Protein AF-A0A2W0CNR9-F1 (afdb_monomer)

Radius of gyration: 26.37 Å; Cα contacts (8 Å, |Δi|>4): 96; chains: 1; bounding box: 97×34×50 Å

Secondary structure (DSSP, 8-state):
-HHHHHHHHHHHHHHHHHTT----------S---HHHHHHHHHHBSS-----S-TTS-EEEEEEESSS--TTSPB-EEEEEEE-TTS-SEEEEEEEE---S-----------TT---PPP-

Nearest PDB structures (foldseek):
  5m45-assembly2_L  TM=4.874E-01  e=2.546E-01  Xanthobacter autotrophicus Py2
  1zbu-assembly4_D  TM=5.177E-01  e=3.347E+00  Homo sapiens
  4l8r-assembly2_E  TM=4.559E-01  e=3.807E+00  Homo sapiens
  1zbh-assembly1_C  TM=4.404E-01  e=4.330E+00  Homo sapiens
  2n6f-assembly1_A  TM=3.211E-01  e=8.244E+00  Homo sapiens

Sequence (121 aa):
MFKWIISLIFIFIFSVEINTNQYIASAKPALALSNVELDRLKLVADFEIFTPSSVDQIYRLEIKEPYPFIPGQSVSEVRLHFFDESGKTYLFGIEEHKAFEYKINRVITTIDVRKQVQPEL

pLDDT: mean 70.81, std 17.68, range [35.12, 93.44]

Solvent-accessible surface area (backbone atoms only — not comparable to full-atom values): 8034 Å² total; per-residue (Å²): 115,70,71,59,55,55,53,52,52,52,54,52,55,54,52,57,64,56,69,72,59,68,78,66,85,74,70,74,84,62,94,66,86,39,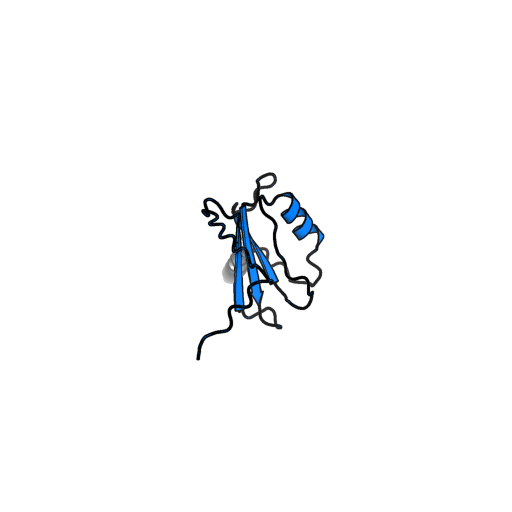69,68,59,55,53,52,47,54,72,36,32,81,45,88,79,87,71,83,89,57,87,86,63,62,63,46,84,43,69,62,30,48,69,73,83,52,91,93,54,65,33,56,29,36,34,42,37,35,36,44,97,84,67,74,47,80,72,54,72,50,78,48,58,62,88,73,88,73,80,82,79,84,81,84,83,84,81,62,86,86,63,77,79,74,80,86,128

Mean predicted aligned error: 17.03 Å

Foldseek 3Di:
DVVVVVVVVVVVVVVVVVVVPPPPVPPPPPLPPDVPVVVVLCVQAPDHDDDDPDSQWDKDKAQPPPPPDDPPHHRFKMKIWTADSVNPHTDDIDIDGDDDPPPDDDDDDDDDPVDPPDDDD

Organism: NCBI:txid59845

Structure (mmCIF, N/CA/C/O backbone):
data_AF-A0A2W0CNR9-F1
#
_entry.id   AF-A0A2W0CNR9-F1
#
loop_
_atom_site.group_PDB
_atom_site.id
_atom_site.type_symbol
_atom_site.label_atom_id
_atom_site.label_alt_id
_atom_site.label_comp_id
_atom_site.label_asym_id
_atom_site.label_entity_id
_atom_site.label_seq_id
_atom_site.pdbx_PDB_ins_code
_atom_site.Cartn_x
_atom_site.Cartn_y
_atom_site.Cartn_z
_atom_site.occupancy
_atom_site.B_iso_or_equiv
_atom_site.auth_seq_id
_atom_site.auth_comp_id
_atom_site.auth_asym_id
_atom_site.auth_atom_id
_atom_site.pdbx_PDB_model_num
ATOM 1 N N . MET A 1 1 ? 53.962 21.660 5.784 1.00 58.22 1 MET A N 1
ATOM 2 C CA . MET A 1 1 ? 52.614 22.279 5.779 1.00 58.22 1 MET A CA 1
ATOM 3 C C . MET A 1 1 ? 51.695 21.714 4.693 1.00 58.22 1 MET A C 1
ATOM 5 O O . MET A 1 1 ? 50.567 21.381 5.017 1.00 58.22 1 MET A O 1
ATOM 9 N N . PHE A 1 2 ? 52.163 21.501 3.454 1.00 55.88 2 PHE A N 1
ATOM 10 C CA . PHE A 1 2 ? 51.343 20.968 2.345 1.00 55.88 2 PHE A CA 1
ATOM 11 C C . PHE A 1 2 ? 50.636 19.624 2.621 1.00 55.88 2 PHE A C 1
ATOM 13 O O . PHE A 1 2 ? 49.488 19.442 2.231 1.00 55.88 2 PHE A O 1
ATOM 20 N N . LYS A 1 3 ? 51.278 18.701 3.352 1.00 55.12 3 LYS A N 1
ATOM 21 C CA . LYS A 1 3 ? 50.686 17.393 3.697 1.00 55.12 3 LYS A CA 1
ATOM 22 C C . LYS A 1 3 ? 49.421 17.497 4.561 1.00 55.12 3 LYS A C 1
ATOM 24 O O . LYS A 1 3 ? 48.511 16.694 4.399 1.00 55.12 3 LYS A O 1
ATOM 29 N N . TRP A 1 4 ? 49.352 18.491 5.446 1.00 56.69 4 TRP A N 1
ATOM 30 C CA . TRP A 1 4 ? 48.180 18.710 6.300 1.00 56.69 4 TRP A CA 1
ATOM 31 C C . TRP A 1 4 ? 47.001 19.288 5.513 1.00 56.69 4 TRP A C 1
ATOM 33 O O . TRP A 1 4 ? 45.870 18.872 5.725 1.00 56.69 4 TRP A O 1
ATOM 43 N N . ILE A 1 5 ? 47.275 20.173 4.552 1.00 63.28 5 ILE A N 1
ATOM 44 C CA . ILE A 1 5 ? 46.250 20.780 3.691 1.00 63.28 5 ILE A CA 1
ATOM 45 C C . ILE A 1 5 ? 45.621 19.721 2.773 1.00 63.28 5 ILE A C 1
ATOM 47 O O . ILE A 1 5 ? 44.402 19.668 2.649 1.00 63.28 5 ILE A O 1
ATOM 51 N N . ILE A 1 6 ? 46.432 18.819 2.205 1.00 63.91 6 ILE A N 1
ATOM 52 C CA . ILE A 1 6 ? 45.934 17.698 1.387 1.00 63.91 6 ILE A CA 1
ATOM 53 C C . ILE A 1 6 ? 45.048 16.769 2.228 1.00 63.91 6 ILE A C 1
ATOM 55 O O . ILE A 1 6 ? 43.969 16.383 1.788 1.00 63.91 6 ILE A O 1
ATOM 59 N N . SER A 1 7 ? 45.460 16.459 3.462 1.00 64.06 7 SER A N 1
ATOM 60 C CA . SER A 1 7 ? 44.662 15.630 4.373 1.00 64.06 7 SER A CA 1
ATOM 61 C C . SER A 1 7 ? 43.306 16.259 4.709 1.00 64.06 7 SER A C 1
ATOM 63 O O . SER A 1 7 ? 42.314 15.545 4.830 1.00 64.06 7 SER A O 1
ATOM 65 N N . LEU A 1 8 ? 43.251 17.586 4.846 1.00 60.06 8 LEU A N 1
ATOM 66 C CA . LEU A 1 8 ? 42.023 18.314 5.168 1.00 60.06 8 LEU A CA 1
ATOM 67 C C . LEU A 1 8 ? 41.034 18.325 3.991 1.00 60.06 8 LEU A C 1
ATOM 69 O O . LEU A 1 8 ? 39.832 18.195 4.202 1.00 60.06 8 LEU A O 1
ATOM 73 N N . ILE A 1 9 ? 41.539 18.395 2.754 1.00 62.31 9 ILE A N 1
ATOM 74 C CA . ILE A 1 9 ? 40.722 18.306 1.533 1.00 62.31 9 ILE A CA 1
ATOM 75 C C . ILE A 1 9 ? 40.072 16.919 1.408 1.00 62.31 9 ILE A C 1
ATOM 77 O O . ILE A 1 9 ? 38.884 16.831 1.104 1.00 62.31 9 ILE A O 1
ATOM 81 N N . PHE A 1 10 ? 40.801 15.839 1.711 1.00 60.00 10 PHE A N 1
ATOM 82 C CA . PHE A 1 10 ? 40.231 14.485 1.688 1.00 60.00 10 PHE A CA 1
ATOM 83 C C . PHE A 1 10 ? 39.103 14.299 2.713 1.00 60.00 10 PHE A C 1
ATOM 85 O O . PHE A 1 10 ? 38.083 13.701 2.383 1.00 60.00 10 PHE A O 1
ATOM 92 N N . ILE A 1 11 ? 39.231 14.856 3.922 1.00 60.59 11 ILE A N 1
ATOM 93 C CA . ILE A 1 11 ? 38.176 14.781 4.951 1.00 60.59 11 ILE A CA 1
ATOM 94 C C . ILE A 1 11 ? 36.897 15.504 4.496 1.00 60.59 11 ILE A C 1
ATOM 96 O O . ILE A 1 11 ? 35.796 15.008 4.739 1.00 60.59 11 ILE A O 1
ATOM 100 N N . PHE A 1 12 ? 37.018 16.636 3.796 1.00 55.84 12 PHE A N 1
ATOM 101 C CA . PHE A 1 12 ? 35.859 17.353 3.256 1.00 55.84 12 PHE A CA 1
ATOM 102 C C . PHE A 1 12 ? 35.165 16.593 2.116 1.00 55.84 12 PHE A C 1
ATOM 104 O O . PHE A 1 12 ? 33.938 16.540 2.102 1.00 55.84 12 PHE A O 1
ATOM 111 N N . ILE A 1 13 ? 35.918 15.957 1.210 1.00 58.09 13 ILE A N 1
ATOM 112 C CA . ILE A 1 13 ? 35.338 15.144 0.123 1.00 58.09 13 ILE A CA 1
ATOM 113 C C . ILE A 1 13 ? 34.592 13.932 0.702 1.00 58.09 13 ILE A C 1
ATOM 115 O O . ILE A 1 13 ? 33.434 13.711 0.352 1.00 58.09 13 ILE A O 1
ATOM 119 N N . PHE A 1 14 ? 35.190 13.222 1.666 1.00 51.56 14 PHE A N 1
ATOM 120 C CA . PHE A 1 14 ? 34.520 12.109 2.348 1.00 51.56 14 PHE A CA 1
ATOM 121 C C . PHE A 1 14 ? 33.285 12.561 3.147 1.00 51.56 14 PHE A C 1
ATOM 123 O O . PHE A 1 14 ? 32.291 11.845 3.191 1.00 51.56 14 PHE A O 1
ATOM 130 N N . SER A 1 15 ? 33.288 13.758 3.742 1.00 51.94 15 SER A N 1
ATOM 131 C CA . SER A 1 15 ? 32.130 14.261 4.504 1.00 51.94 15 SER A CA 1
ATOM 132 C C . SER A 1 15 ? 30.948 14.663 3.611 1.00 51.94 15 SER A C 1
ATOM 134 O O . SER A 1 15 ? 29.797 14.507 4.017 1.00 51.94 15 SER A O 1
ATOM 136 N N . VAL A 1 16 ? 31.208 15.146 2.389 1.00 50.22 16 VAL A N 1
ATOM 137 C CA . VAL A 1 16 ? 30.157 15.432 1.392 1.00 50.22 16 VAL A CA 1
ATOM 138 C C . VAL A 1 16 ? 29.549 14.133 0.844 1.00 50.22 16 VAL A C 1
ATOM 140 O O . VAL A 1 16 ? 28.336 14.058 0.648 1.00 50.22 16 VAL A O 1
ATOM 143 N N . GLU A 1 17 ? 30.355 13.084 0.671 1.00 45.56 17 GLU A N 1
ATOM 144 C CA . GLU A 1 17 ? 29.894 11.768 0.202 1.00 45.56 17 GLU A CA 1
ATOM 145 C C . GLU A 1 17 ? 29.080 11.001 1.268 1.00 45.56 17 GLU A C 1
ATOM 147 O O . GLU A 1 17 ? 28.183 10.225 0.941 1.00 45.56 17 GLU A O 1
ATOM 152 N N . ILE A 1 18 ? 29.311 11.272 2.558 1.00 46.53 18 ILE A N 1
ATOM 153 C CA . ILE A 1 18 ? 28.542 10.660 3.657 1.00 46.53 18 ILE A CA 1
ATOM 154 C C . ILE A 1 18 ? 27.181 11.354 3.868 1.00 46.53 18 ILE A C 1
ATOM 156 O O . ILE A 1 18 ? 26.232 10.708 4.305 1.00 46.53 18 ILE A O 1
ATOM 160 N N . ASN A 1 19 ? 27.028 12.634 3.503 1.00 43.69 19 ASN A N 1
ATOM 161 C CA . ASN A 1 19 ? 25.787 13.388 3.751 1.00 43.69 19 ASN A CA 1
ATOM 162 C C . ASN A 1 19 ? 24.738 13.286 2.624 1.00 43.69 19 ASN A C 1
ATOM 164 O O . ASN A 1 19 ? 23.652 13.849 2.730 1.00 43.69 19 ASN A O 1
ATOM 168 N N . THR A 1 20 ? 25.037 12.556 1.546 1.00 44.09 20 THR A N 1
ATOM 169 C CA . THR A 1 20 ? 24.052 12.214 0.498 1.00 44.09 20 THR A CA 1
ATOM 170 C C . THR A 1 20 ? 23.432 10.831 0.686 1.00 44.09 20 THR A C 1
ATOM 172 O O . THR A 1 20 ? 22.452 10.507 0.024 1.00 44.09 20 THR A O 1
ATOM 175 N N . ASN A 1 21 ? 23.920 10.052 1.655 1.00 42.16 21 ASN A N 1
ATOM 176 C CA . ASN A 1 21 ? 23.308 8.801 2.088 1.00 42.16 21 ASN A CA 1
ATOM 177 C C . ASN A 1 21 ? 22.553 9.003 3.405 1.00 42.16 21 ASN A C 1
ATOM 179 O O . ASN A 1 21 ? 22.757 8.284 4.384 1.00 42.16 21 ASN A O 1
ATOM 183 N N . GLN A 1 22 ? 21.604 9.945 3.419 1.00 38.53 22 GLN A N 1
ATOM 184 C CA . GLN A 1 22 ? 20.387 9.638 4.158 1.00 38.53 22 GLN A CA 1
ATOM 185 C C . GLN A 1 22 ? 19.871 8.344 3.537 1.00 38.53 22 GLN A C 1
ATOM 187 O O . GLN A 1 22 ? 19.506 8.317 2.363 1.00 38.53 22 GLN A O 1
ATOM 192 N N . TYR A 1 23 ? 19.943 7.265 4.314 1.00 38.47 23 TYR A N 1
ATOM 193 C CA . TYR A 1 23 ? 19.280 5.996 4.059 1.00 38.47 23 TYR A CA 1
ATOM 194 C C . TYR A 1 23 ? 17.774 6.280 3.924 1.00 38.47 23 TYR A C 1
ATOM 196 O O . TYR A 1 23 ? 16.978 6.033 4.823 1.00 38.47 23 TYR A O 1
ATOM 204 N N . ILE A 1 24 ? 17.358 6.811 2.776 1.00 37.94 24 ILE A N 1
ATOM 205 C CA . ILE A 1 24 ? 16.099 6.396 2.193 1.00 37.94 24 ILE A CA 1
ATOM 206 C C . ILE A 1 24 ? 16.311 4.904 2.025 1.00 37.94 24 ILE A C 1
ATOM 208 O O . ILE A 1 24 ? 17.273 4.492 1.371 1.00 37.94 24 ILE A O 1
ATOM 212 N N . ALA A 1 25 ? 15.488 4.102 2.690 1.00 39.72 25 ALA A N 1
ATOM 213 C CA . ALA A 1 25 ? 15.404 2.677 2.450 1.00 39.72 25 ALA A CA 1
ATOM 214 C C . ALA A 1 25 ? 15.046 2.470 0.968 1.00 39.72 25 ALA A C 1
ATOM 216 O O . ALA A 1 25 ? 13.895 2.279 0.594 1.00 39.72 25 ALA A O 1
ATOM 217 N N . SER A 1 26 ? 16.045 2.569 0.094 1.00 42.91 26 SER A N 1
ATOM 218 C CA . SER A 1 26 ? 15.979 2.180 -1.300 1.00 42.91 26 SER A CA 1
ATOM 219 C C . SER A 1 26 ? 16.103 0.670 -1.274 1.00 42.91 26 SER A C 1
ATOM 221 O O . SER A 1 26 ? 17.171 0.091 -1.481 1.00 42.91 26 SER A O 1
ATOM 223 N N . ALA A 1 27 ? 15.002 0.034 -0.878 1.00 39.12 27 ALA A N 1
ATOM 224 C CA . ALA A 1 27 ? 14.830 -1.389 -1.018 1.00 39.12 27 ALA A CA 1
ATOM 225 C C . ALA A 1 27 ? 15.033 -1.704 -2.501 1.00 39.12 27 ALA A C 1
ATOM 227 O O . ALA A 1 27 ? 14.226 -1.354 -3.364 1.00 39.12 27 ALA A O 1
ATOM 228 N N . LYS A 1 28 ? 16.182 -2.308 -2.799 1.00 35.12 28 LYS A N 1
ATOM 229 C CA . LYS A 1 28 ? 16.475 -2.948 -4.074 1.00 35.12 28 LYS A CA 1
ATOM 230 C C . LYS A 1 28 ? 15.279 -3.868 -4.364 1.00 35.12 28 LYS A C 1
ATOM 232 O O . LYS A 1 28 ? 15.053 -4.770 -3.556 1.00 35.12 28 LYS A O 1
ATOM 237 N N . PRO A 1 29 ? 14.495 -3.660 -5.439 1.00 41.78 29 PRO A N 1
ATOM 238 C CA . PRO A 1 29 ? 13.298 -4.449 -5.698 1.00 41.78 29 PRO A CA 1
ATOM 239 C C . PRO A 1 29 ? 13.742 -5.781 -6.301 1.00 41.78 29 PRO A C 1
ATOM 241 O O . PRO A 1 29 ? 13.540 -6.074 -7.473 1.00 41.78 29 PRO A O 1
ATOM 244 N N . ALA A 1 30 ? 14.450 -6.584 -5.514 1.00 38.47 30 ALA A N 1
ATOM 245 C CA . ALA A 1 30 ? 14.673 -7.973 -5.836 1.00 38.47 30 ALA A CA 1
ATOM 246 C C . ALA A 1 30 ? 13.349 -8.676 -5.553 1.00 38.47 30 ALA A C 1
ATOM 248 O O . ALA A 1 30 ? 13.132 -9.038 -4.406 1.00 38.47 30 ALA A O 1
ATOM 249 N N . LEU A 1 31 ? 12.465 -8.701 -6.564 1.00 39.72 31 LEU A N 1
ATOM 250 C CA . LEU A 1 31 ? 11.507 -9.728 -7.045 1.00 39.72 31 LEU A CA 1
ATOM 251 C C . LEU A 1 31 ? 10.830 -10.717 -6.054 1.00 39.72 31 LEU A C 1
ATOM 253 O O . LEU A 1 31 ? 10.143 -11.643 -6.464 1.00 39.72 31 LEU A O 1
ATOM 257 N N . ALA A 1 32 ? 11.041 -10.535 -4.760 1.00 36.22 32 ALA A N 1
ATOM 258 C CA . ALA A 1 32 ? 10.743 -11.398 -3.625 1.00 36.22 32 ALA A CA 1
ATOM 259 C C . ALA A 1 32 ? 10.765 -10.584 -2.307 1.00 36.22 32 ALA A C 1
ATOM 261 O O . ALA A 1 32 ? 10.975 -11.138 -1.229 1.00 36.22 32 ALA A O 1
ATOM 262 N N . LEU A 1 33 ? 10.542 -9.263 -2.387 1.00 43.28 33 LEU A N 1
ATOM 263 C CA . LEU A 1 33 ? 10.050 -8.441 -1.276 1.00 43.28 33 LEU A CA 1
ATOM 264 C C . LEU A 1 33 ? 8.546 -8.766 -1.151 1.00 43.28 33 LEU A C 1
ATOM 266 O O . LEU A 1 33 ? 7.687 -8.061 -1.651 1.00 43.28 33 LEU A O 1
ATOM 270 N N . SER A 1 34 ? 8.225 -10.031 -0.890 1.00 49.41 34 SER A N 1
ATOM 271 C CA . SER A 1 34 ? 8.064 -10.591 0.450 1.00 49.41 34 SER A CA 1
ATOM 272 C C . SER A 1 34 ? 6.580 -10.501 0.759 1.00 49.41 34 SER A C 1
ATOM 274 O O . SER A 1 34 ? 6.114 -9.558 1.393 1.00 49.41 34 SER A O 1
ATOM 276 N N . ASN A 1 35 ? 5.825 -11.503 0.296 1.00 56.09 35 ASN A N 1
ATOM 277 C CA . ASN A 1 35 ? 4.433 -11.688 0.711 1.00 56.09 35 ASN A CA 1
ATOM 278 C C . ASN A 1 35 ? 4.302 -11.542 2.239 1.00 56.09 35 ASN A C 1
ATOM 280 O O . ASN A 1 35 ? 3.335 -10.973 2.708 1.00 56.09 35 ASN A O 1
ATOM 284 N N . VAL A 1 36 ? 5.335 -11.920 3.004 1.00 56.72 36 VAL A N 1
ATOM 285 C CA . VAL A 1 36 ? 5.406 -11.783 4.466 1.00 56.72 36 VAL A CA 1
ATOM 286 C C . VAL A 1 36 ? 5.262 -10.335 4.962 1.00 56.72 36 VAL A C 1
ATOM 288 O O . VAL A 1 36 ? 4.638 -10.119 5.998 1.00 56.72 36 VAL A O 1
ATOM 291 N N . GLU A 1 37 ? 5.826 -9.335 4.279 1.00 75.19 37 GLU A N 1
ATOM 292 C CA . GLU A 1 37 ? 5.679 -7.925 4.683 1.00 75.19 37 GLU A CA 1
ATOM 293 C C . GLU A 1 37 ? 4.295 -7.377 4.329 1.00 75.19 37 GLU A C 1
ATOM 295 O O . GLU A 1 37 ? 3.676 -6.704 5.154 1.00 75.19 37 GLU A O 1
ATOM 300 N N . LEU A 1 38 ? 3.771 -7.735 3.154 1.00 80.06 38 LEU A N 1
ATOM 301 C CA . LEU A 1 38 ? 2.410 -7.387 2.752 1.00 80.06 38 LEU A CA 1
ATOM 302 C C . LEU A 1 38 ? 1.359 -8.059 3.648 1.00 80.06 38 LEU A C 1
ATOM 304 O O . LEU A 1 38 ? 0.399 -7.413 4.055 1.00 80.06 38 LEU A O 1
ATOM 308 N N . ASP A 1 39 ? 1.547 -9.330 3.996 1.00 82.19 39 ASP A N 1
ATOM 309 C CA . ASP A 1 39 ? 0.661 -10.085 4.883 1.00 82.19 39 ASP A CA 1
ATOM 310 C C . ASP A 1 39 ? 0.639 -9.456 6.278 1.00 82.19 39 ASP A C 1
ATOM 312 O O . ASP A 1 39 ? -0.423 -9.284 6.872 1.00 82.19 39 ASP A O 1
ATOM 316 N N . ARG A 1 40 ? 1.802 -9.029 6.788 1.00 83.69 40 ARG A N 1
ATOM 317 C CA . ARG A 1 40 ? 1.884 -8.270 8.044 1.00 83.69 40 ARG A CA 1
ATOM 318 C C . ARG A 1 40 ? 1.178 -6.927 7.951 1.00 83.69 40 ARG A C 1
ATOM 320 O O . ARG A 1 40 ? 0.504 -6.553 8.904 1.00 83.69 40 ARG A O 1
ATOM 327 N N . LEU A 1 41 ? 1.313 -6.221 6.830 1.00 85.44 41 LEU A N 1
ATOM 328 C CA . LEU A 1 41 ? 0.623 -4.953 6.631 1.00 85.44 41 LEU A CA 1
ATOM 329 C C . LEU A 1 41 ? -0.897 -5.144 6.603 1.00 85.44 41 LEU A C 1
ATOM 331 O O . LEU A 1 41 ? -1.616 -4.413 7.275 1.00 85.44 41 LEU A O 1
ATOM 335 N N . LYS A 1 42 ? -1.383 -6.176 5.906 1.00 88.25 42 LYS A N 1
ATOM 336 C CA . LYS A 1 42 ? -2.806 -6.543 5.868 1.00 88.25 42 LYS A CA 1
ATOM 337 C C . LYS A 1 42 ? -3.375 -6.864 7.252 1.00 88.25 42 LYS A C 1
ATOM 339 O O . LYS A 1 42 ? -4.553 -6.625 7.480 1.00 88.25 42 LYS A O 1
ATOM 344 N N . LEU A 1 43 ? -2.560 -7.374 8.181 1.00 89.38 43 LEU A N 1
ATOM 345 C CA . LEU A 1 43 ? -2.982 -7.626 9.566 1.00 89.38 43 LEU A CA 1
ATOM 346 C C . LEU A 1 43 ? -3.141 -6.352 10.406 1.00 89.38 43 LEU A C 1
ATOM 348 O O . LEU A 1 43 ? -3.841 -6.390 11.416 1.00 89.38 43 LEU A O 1
ATOM 352 N N . VAL A 1 44 ? -2.472 -5.256 10.037 1.00 90.62 44 VAL A N 1
ATOM 353 C CA . VAL A 1 44 ? -2.495 -3.992 10.794 1.00 90.62 44 VAL A CA 1
ATOM 354 C C . VAL A 1 44 ? -3.259 -2.875 10.084 1.00 90.62 44 VAL A C 1
ATOM 356 O O . VAL A 1 44 ? -3.434 -1.813 10.668 1.00 90.62 44 VAL A O 1
ATOM 359 N N . ALA A 1 45 ? -3.713 -3.082 8.850 1.00 91.44 45 ALA A N 1
ATOM 360 C CA . ALA A 1 45 ? -4.566 -2.132 8.150 1.00 91.44 45 ALA A CA 1
ATOM 361 C C . ALA A 1 45 ? -6.020 -2.219 8.641 1.00 91.44 45 ALA A C 1
ATOM 363 O O . ALA A 1 45 ? -6.539 -3.309 8.886 1.00 91.44 45 ALA A O 1
ATOM 364 N N . ASP A 1 46 ? -6.709 -1.080 8.751 1.00 92.81 46 ASP A N 1
ATOM 365 C CA . ASP A 1 46 ? -8.144 -1.040 9.103 1.00 92.81 46 ASP A CA 1
ATOM 366 C C . ASP A 1 46 ? -9.097 -1.147 7.897 1.00 92.81 46 ASP A C 1
ATOM 368 O O . ASP A 1 46 ? -10.322 -0.977 8.034 1.00 92.81 46 ASP A O 1
ATOM 372 N N . PHE A 1 47 ? -8.529 -1.462 6.734 1.00 91.69 47 PHE A N 1
ATOM 373 C CA . PHE A 1 47 ? -9.192 -1.695 5.460 1.00 91.69 47 PHE A CA 1
ATOM 374 C C . PHE A 1 47 ? -8.514 -2.848 4.705 1.00 91.69 47 PHE A C 1
ATOM 376 O O . PHE A 1 47 ? -7.387 -3.244 5.004 1.00 91.69 47 PHE A O 1
ATOM 383 N N . GLU A 1 48 ? -9.222 -3.411 3.727 1.00 91.56 48 GLU A N 1
ATOM 384 C CA . GLU A 1 48 ? -8.675 -4.447 2.850 1.00 91.56 48 GLU A CA 1
ATOM 385 C C . GLU A 1 48 ? -7.765 -3.813 1.791 1.00 91.56 48 GLU A C 1
ATOM 387 O O . GLU A 1 48 ? -8.194 -2.909 1.078 1.00 91.56 48 GLU A O 1
ATOM 392 N N . ILE A 1 49 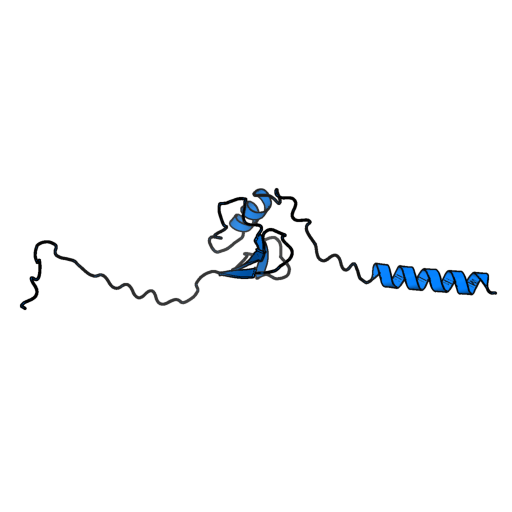? -6.521 -4.293 1.697 1.00 89.69 49 ILE A N 1
ATOM 393 C CA . ILE A 1 49 ? -5.530 -3.807 0.727 1.00 89.69 49 ILE A CA 1
ATOM 394 C C . ILE A 1 49 ? -5.589 -4.662 -0.542 1.00 89.69 49 ILE A C 1
ATOM 396 O O . ILE A 1 49 ? -5.351 -5.879 -0.489 1.00 89.69 49 ILE A O 1
ATOM 400 N N . PHE A 1 50 ? -5.822 -4.019 -1.685 1.00 88.06 50 PHE A N 1
ATOM 401 C CA . PHE A 1 50 ? -5.954 -4.660 -2.990 1.00 88.06 50 PHE A CA 1
ATOM 402 C C . PHE A 1 50 ? -4.669 -4.553 -3.810 1.00 88.06 50 PHE A C 1
ATOM 404 O O . PHE A 1 50 ? -4.441 -3.625 -4.573 1.00 88.06 50 PHE A O 1
ATOM 411 N N . THR A 1 51 ? -3.832 -5.582 -3.733 1.00 84.75 51 THR A N 1
ATOM 412 C CA . THR A 1 51 ? -2.609 -5.650 -4.541 1.00 84.75 51 THR A CA 1
ATOM 413 C C . THR A 1 51 ? -2.815 -6.426 -5.846 1.00 84.75 51 THR A C 1
ATOM 415 O O . THR A 1 51 ? -3.504 -7.451 -5.827 1.00 84.75 51 THR A O 1
ATOM 418 N N . PRO A 1 52 ? -2.161 -6.035 -6.958 1.00 80.00 52 PRO A N 1
ATOM 419 C CA . PRO A 1 52 ? -2.132 -6.828 -8.185 1.00 80.00 52 PRO A CA 1
ATOM 420 C C . PRO A 1 52 ? -1.665 -8.267 -7.926 1.00 80.00 52 PRO A C 1
ATOM 422 O O . PRO A 1 52 ? -0.708 -8.496 -7.188 1.00 80.00 52 PRO A O 1
ATOM 425 N N . SER A 1 53 ? -2.332 -9.242 -8.547 1.00 68.62 53 SER A N 1
ATOM 426 C CA . SER A 1 53 ? -2.032 -10.671 -8.377 1.00 68.62 53 SER A CA 1
ATOM 427 C C . SER A 1 53 ? -0.896 -11.179 -9.273 1.00 68.62 53 SER A C 1
ATOM 429 O O . SER A 1 53 ? -0.359 -12.257 -9.028 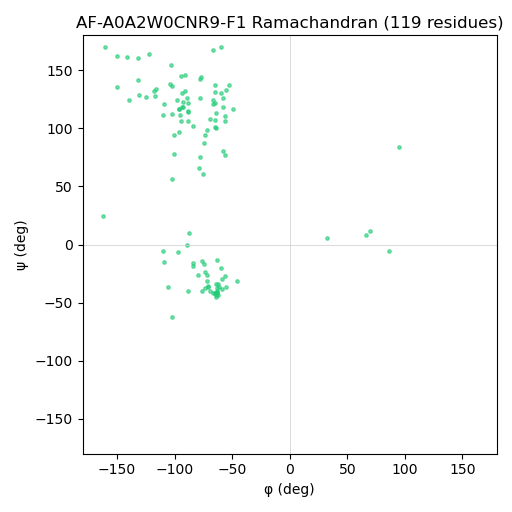1.00 68.62 53 SER A O 1
ATOM 431 N N . SER A 1 54 ? -0.554 -10.449 -10.338 1.00 62.00 54 SER A N 1
ATOM 432 C CA . SER A 1 54 ? 0.481 -10.840 -11.299 1.00 62.00 54 SER A CA 1
ATOM 433 C C . SER A 1 54 ? 1.854 -10.319 -10.879 1.00 62.00 54 SER A C 1
ATOM 435 O O . SER A 1 54 ? 2.035 -9.113 -10.713 1.00 62.00 54 SER A O 1
ATOM 437 N N . VAL A 1 55 ? 2.825 -11.230 -10.793 1.00 57.31 55 VAL A N 1
ATOM 438 C CA . VAL A 1 55 ? 4.236 -10.968 -10.446 1.00 57.31 55 VAL A CA 1
ATOM 439 C C . VAL A 1 55 ? 4.917 -10.000 -11.430 1.00 57.31 55 VAL A C 1
ATOM 441 O O . VAL A 1 55 ? 5.904 -9.359 -11.082 1.00 57.31 55 VAL A O 1
ATOM 444 N N . ASP A 1 56 ? 4.367 -9.854 -12.638 1.00 60.47 56 ASP A N 1
ATOM 445 C CA . ASP A 1 56 ? 4.966 -9.081 -13.731 1.00 60.47 56 ASP A CA 1
ATOM 446 C C . ASP A 1 56 ? 4.870 -7.557 -13.543 1.00 60.47 56 ASP A C 1
ATOM 448 O O . ASP A 1 56 ? 5.601 -6.807 -14.188 1.00 60.47 56 ASP A O 1
ATOM 452 N N . GLN A 1 57 ? 3.993 -7.072 -12.655 1.00 61.47 57 GLN A N 1
ATOM 453 C CA . GLN A 1 57 ? 3.896 -5.643 -12.3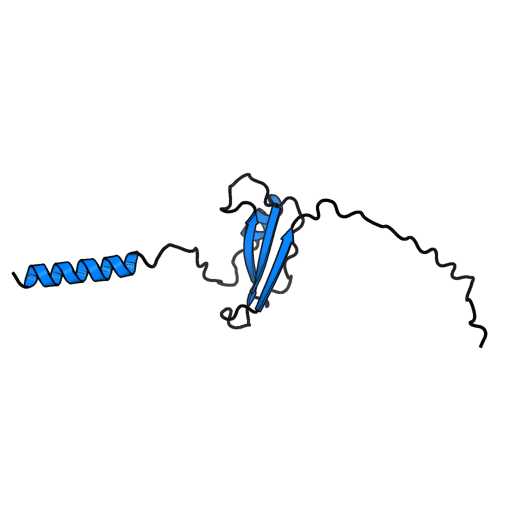51 1.00 61.47 57 GLN A CA 1
ATOM 454 C C . GLN A 1 57 ? 4.737 -5.298 -11.127 1.00 61.47 57 GLN A C 1
ATOM 456 O O . GLN A 1 57 ? 4.373 -5.584 -9.986 1.00 61.47 57 GLN A O 1
ATOM 461 N N . ILE A 1 58 ? 5.862 -4.631 -11.380 1.00 71.75 58 ILE A N 1
ATOM 462 C CA . ILE A 1 58 ? 6.734 -4.086 -10.344 1.00 71.75 58 ILE A CA 1
ATOM 463 C C . ILE A 1 58 ? 6.043 -2.855 -9.747 1.00 71.75 58 ILE A C 1
ATOM 465 O O . ILE A 1 58 ? 6.164 -1.743 -10.265 1.00 71.75 58 ILE A O 1
ATOM 469 N N . TYR A 1 59 ? 5.312 -3.054 -8.652 1.00 82.25 59 TYR A N 1
ATOM 470 C CA . TYR A 1 59 ? 4.801 -1.961 -7.832 1.00 82.25 59 TYR A CA 1
ATOM 471 C C . TYR A 1 59 ? 5.627 -1.801 -6.549 1.00 82.25 59 TYR A C 1
ATOM 473 O O . TYR A 1 59 ? 6.259 -2.742 -6.066 1.00 82.25 59 TYR A O 1
ATOM 481 N N . ARG A 1 60 ? 5.637 -0.590 -5.989 1.00 84.94 60 ARG A N 1
ATOM 482 C CA . ARG A 1 60 ? 6.215 -0.290 -4.672 1.00 84.94 60 ARG A CA 1
ATOM 483 C C . ARG A 1 60 ? 5.120 0.213 -3.747 1.00 84.94 60 ARG A C 1
ATOM 485 O O . ARG A 1 60 ? 4.359 1.094 -4.127 1.00 84.94 60 ARG A O 1
ATOM 492 N N . LEU A 1 61 ? 5.058 -0.334 -2.543 1.00 86.94 61 LEU A N 1
ATOM 493 C CA . LEU A 1 61 ? 4.068 0.030 -1.537 1.00 86.94 61 LEU A CA 1
ATOM 494 C C . LEU A 1 61 ? 4.621 1.113 -0.603 1.00 86.94 61 LEU A C 1
ATOM 496 O O . LEU A 1 61 ? 5.723 0.976 -0.075 1.00 86.94 61 LEU A O 1
ATOM 500 N N . GLU A 1 62 ? 3.847 2.173 -0.395 1.00 87.88 62 GLU A N 1
ATOM 501 C CA . GLU A 1 62 ? 4.103 3.256 0.559 1.00 87.88 62 GLU A CA 1
ATOM 502 C C . GLU A 1 62 ? 3.000 3.264 1.626 1.00 87.88 62 GLU A C 1
ATOM 504 O O . GLU A 1 62 ? 1.817 3.198 1.295 1.00 87.88 62 GLU A O 1
ATOM 509 N N . ILE A 1 63 ? 3.377 3.378 2.902 1.00 89.44 63 ILE A N 1
ATOM 510 C CA . ILE A 1 63 ? 2.439 3.643 4.001 1.00 89.44 63 ILE A CA 1
ATOM 511 C C . ILE A 1 63 ? 2.312 5.159 4.132 1.00 89.44 63 ILE A C 1
ATOM 513 O O . ILE A 1 63 ? 3.295 5.831 4.450 1.00 89.44 63 ILE A O 1
ATOM 517 N N . LYS A 1 64 ? 1.115 5.681 3.861 1.00 86.50 64 LYS A N 1
ATOM 518 C CA . LYS A 1 64 ? 0.821 7.117 3.905 1.00 86.50 64 LYS A CA 1
ATOM 519 C C . LYS A 1 64 ? 0.390 7.540 5.299 1.00 86.50 64 LYS A C 1
ATOM 521 O O . LYS A 1 64 ? 0.842 8.578 5.767 1.00 86.50 64 LYS A O 1
ATOM 526 N N . GLU A 1 65 ? -0.413 6.709 5.964 1.00 86.19 65 GLU A N 1
ATOM 527 C CA . GLU A 1 65 ? -0.866 6.959 7.329 1.00 86.19 65 GLU A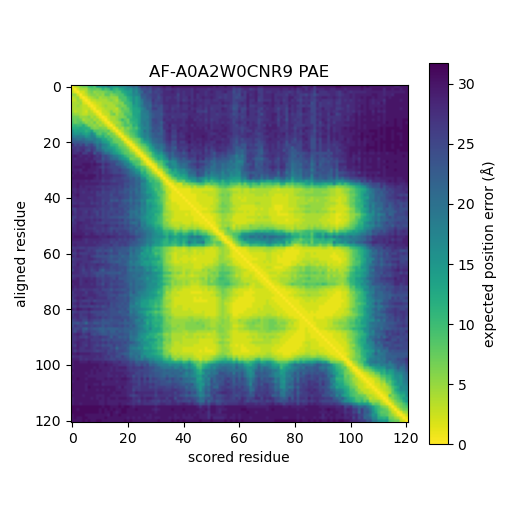 CA 1
ATOM 528 C C . GLU A 1 65 ? -0.875 5.674 8.175 1.00 86.19 65 GLU A C 1
ATOM 530 O O . GLU A 1 65 ? -1.538 4.700 7.798 1.00 86.19 65 GLU A O 1
ATOM 535 N N . PRO A 1 66 ? -0.180 5.654 9.331 1.00 84.56 66 PRO A N 1
ATOM 536 C CA . PRO A 1 66 ? 0.642 6.737 9.882 1.00 84.56 66 PRO A CA 1
ATOM 537 C C . PRO A 1 66 ? 2.000 6.866 9.176 1.00 84.56 66 PRO A C 1
ATOM 539 O O . PRO A 1 66 ? 2.630 5.858 8.842 1.00 84.56 66 PRO A O 1
ATOM 542 N N . TYR A 1 67 ? 2.489 8.101 9.024 1.00 79.12 67 TYR A N 1
ATOM 543 C CA . TYR A 1 67 ? 3.867 8.366 8.600 1.00 79.12 67 TYR A CA 1
ATOM 544 C C . TYR A 1 67 ? 4.677 9.110 9.681 1.00 79.12 67 TYR A C 1
ATOM 546 O O . TYR A 1 67 ? 4.267 10.185 10.125 1.00 79.12 67 TYR A O 1
ATOM 554 N N . PRO A 1 68 ? 5.867 8.612 10.078 1.00 83.75 68 PRO A N 1
ATOM 555 C CA . PRO A 1 68 ? 6.459 7.320 9.708 1.00 83.75 68 PRO A CA 1
ATOM 556 C C . PRO A 1 68 ? 5.656 6.134 10.273 1.00 83.75 68 PRO A C 1
ATOM 558 O O . PRO A 1 68 ? 4.821 6.319 11.153 1.00 83.75 68 PRO A O 1
ATOM 561 N N . PHE A 1 69 ? 5.928 4.912 9.800 1.00 82.00 69 PHE A N 1
ATOM 562 C CA . PHE A 1 69 ? 5.269 3.710 10.324 1.00 82.00 69 PHE A CA 1
ATOM 563 C C . PHE A 1 69 ? 5.510 3.558 11.833 1.00 82.00 69 PHE A C 1
ATOM 565 O O . PHE A 1 69 ? 6.656 3.513 12.288 1.00 82.00 69 PHE A O 1
ATOM 572 N N . ILE A 1 70 ? 4.424 3.431 12.598 1.00 80.19 70 ILE A N 1
ATOM 573 C CA . ILE A 1 70 ? 4.451 3.227 14.048 1.00 80.19 70 ILE A CA 1
ATOM 574 C C . ILE A 1 70 ? 3.973 1.797 14.339 1.00 80.19 70 ILE A C 1
ATOM 576 O O . ILE A 1 70 ? 2.794 1.493 14.139 1.00 80.19 70 ILE A O 1
ATOM 580 N N . PRO A 1 71 ? 4.850 0.896 14.823 1.00 80.69 71 PRO A N 1
ATOM 581 C CA . PRO A 1 71 ? 4.451 -0.458 15.187 1.00 80.69 71 PRO A CA 1
ATOM 582 C C . PRO A 1 71 ? 3.308 -0.469 16.209 1.00 80.69 71 PRO A C 1
ATOM 584 O O . PRO A 1 71 ? 3.367 0.217 17.228 1.00 80.69 71 PRO A O 1
ATOM 587 N N . GLY A 1 72 ? 2.284 -1.283 15.952 1.00 83.00 72 GLY A N 1
ATOM 588 C CA . GLY A 1 72 ? 1.105 -1.406 16.816 1.00 83.00 72 GLY A CA 1
ATO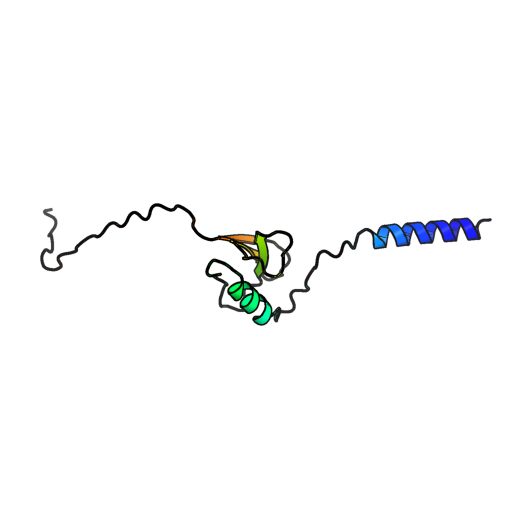M 589 C C . GLY A 1 72 ? 0.000 -0.379 16.546 1.00 83.00 72 GLY A C 1
ATOM 590 O O . GLY A 1 72 ? -1.075 -0.503 17.127 1.00 83.00 72 GLY A O 1
ATOM 591 N N . GLN A 1 73 ? 0.226 0.591 15.657 1.00 87.44 73 GLN A N 1
ATOM 592 C CA . GLN A 1 73 ? -0.818 1.488 15.169 1.00 87.44 73 GLN A CA 1
ATOM 593 C C . GLN A 1 73 ? -1.479 0.922 13.906 1.00 87.44 73 GLN A C 1
ATOM 595 O O . GLN A 1 73 ? -0.819 0.283 13.085 1.00 87.44 73 GLN A O 1
ATOM 600 N N . SER A 1 74 ? -2.786 1.171 13.763 1.00 90.56 74 SER A N 1
ATOM 601 C CA . SER A 1 74 ? -3.525 0.835 12.544 1.00 90.56 74 SER A CA 1
ATOM 602 C C . SER A 1 74 ? -3.024 1.655 11.360 1.00 90.56 74 SER A C 1
ATOM 604 O O . SER A 1 74 ? -2.817 2.861 11.501 1.00 90.56 74 SER A O 1
ATOM 606 N N . VAL A 1 75 ? -2.873 1.014 10.204 1.00 90.31 75 VAL A N 1
ATOM 607 C CA . VAL A 1 75 ? -2.607 1.682 8.925 1.00 90.31 75 VAL A CA 1
ATOM 608 C C . VAL A 1 75 ? -3.939 2.041 8.272 1.00 90.31 75 VAL A C 1
ATOM 610 O O . VAL A 1 75 ? -4.760 1.159 8.017 1.00 90.31 75 VAL A O 1
ATOM 613 N N . SER A 1 76 ? -4.147 3.328 8.001 1.00 91.44 76 SER A N 1
ATOM 614 C CA . SER A 1 76 ? -5.413 3.861 7.474 1.00 91.44 76 SER A CA 1
ATOM 615 C C . SER A 1 76 ? -5.330 4.317 6.017 1.00 91.44 76 SER A C 1
ATOM 617 O O . SER A 1 76 ? -6.365 4.502 5.377 1.00 91.44 76 SER A O 1
ATOM 619 N N . GLU A 1 77 ? -4.117 4.482 5.483 1.00 91.56 77 GLU A N 1
ATOM 620 C CA . GLU A 1 77 ? -3.889 4.863 4.087 1.00 91.56 77 GLU A CA 1
ATOM 621 C C . GLU A 1 77 ? -2.569 4.284 3.563 1.00 91.56 77 GLU A C 1
ATOM 623 O O . GLU A 1 77 ? -1.519 4.367 4.214 1.00 91.56 77 GLU A O 1
ATOM 628 N N . VAL A 1 78 ? -2.614 3.731 2.352 1.00 90.94 78 VAL A N 1
ATOM 629 C CA . VAL A 1 78 ? -1.443 3.263 1.604 1.00 90.94 78 VAL A CA 1
ATOM 630 C C . VAL A 1 78 ? -1.481 3.778 0.170 1.00 90.94 78 VAL A C 1
ATOM 632 O O . VAL A 1 78 ? -2.532 4.140 -0.358 1.00 90.94 78 VAL A O 1
ATOM 635 N N . ARG A 1 79 ? -0.322 3.773 -0.490 1.00 90.31 79 ARG A N 1
ATOM 636 C CA . ARG A 1 79 ? -0.209 4.070 -1.917 1.00 90.31 79 ARG A CA 1
ATOM 637 C C . ARG A 1 79 ? 0.628 3.012 -2.627 1.00 90.31 79 ARG A C 1
ATOM 639 O O . ARG A 1 79 ? 1.750 2.713 -2.221 1.00 90.31 79 ARG A O 1
ATOM 646 N N . LEU A 1 80 ? 0.093 2.470 -3.714 1.00 89.38 80 LEU A N 1
ATOM 647 C CA . LEU A 1 80 ? 0.798 1.579 -4.632 1.00 89.38 80 LEU A CA 1
ATOM 648 C C . LEU A 1 80 ? 1.382 2.402 -5.779 1.00 89.38 80 LEU A C 1
ATOM 650 O O . LEU A 1 80 ? 0.631 3.008 -6.533 1.00 89.38 80 LEU A O 1
ATOM 654 N N . HIS A 1 81 ? 2.703 2.418 -5.933 1.00 88.75 81 HIS A N 1
ATOM 655 C CA . HIS A 1 81 ? 3.407 3.101 -7.022 1.00 88.75 81 HIS A CA 1
ATOM 656 C C . HIS A 1 81 ? 3.764 2.123 -8.129 1.00 88.75 81 HIS A C 1
ATOM 658 O O . HIS A 1 81 ? 4.482 1.158 -7.879 1.00 88.75 81 HIS A O 1
ATOM 664 N N . PHE A 1 82 ? 3.334 2.406 -9.350 1.00 86.75 82 PHE A N 1
ATOM 665 C CA . PHE A 1 82 ? 3.588 1.584 -10.525 1.00 86.75 82 PHE A CA 1
ATOM 666 C C . PHE A 1 82 ? 4.668 2.212 -11.398 1.00 86.75 82 PHE A C 1
ATOM 668 O O . PHE A 1 82 ? 4.685 3.425 -11.626 1.00 86.75 82 PHE A O 1
ATOM 675 N N . PHE A 1 83 ? 5.560 1.365 -11.905 1.00 86.19 83 PHE A N 1
ATOM 676 C CA . PHE A 1 83 ? 6.679 1.761 -12.752 1.00 86.19 83 PHE A CA 1
ATOM 677 C C . PHE A 1 83 ? 6.622 1.044 -14.101 1.00 86.19 83 PHE A C 1
ATOM 679 O O . PHE A 1 83 ? 5.907 0.055 -14.264 1.00 86.19 83 PHE A O 1
ATOM 686 N N . ASP A 1 84 ? 7.378 1.556 -15.071 1.00 85.25 84 ASP A N 1
ATOM 687 C CA . ASP A 1 84 ? 7.641 0.851 -16.323 1.00 85.25 84 ASP A CA 1
ATOM 688 C C . ASP A 1 84 ? 8.348 -0.495 -16.086 1.00 85.25 84 ASP A C 1
ATOM 690 O O . ASP A 1 84 ? 8.835 -0.782 -14.993 1.00 85.25 84 ASP A O 1
ATOM 694 N N . GLU A 1 85 ? 8.453 -1.322 -17.129 1.00 83.19 85 GLU A N 1
ATOM 695 C CA . GLU A 1 85 ? 9.129 -2.630 -17.059 1.00 83.19 85 GLU A CA 1
ATOM 696 C C . GLU A 1 85 ? 10.583 -2.523 -16.568 1.00 83.19 85 GLU A C 1
ATOM 698 O O . GLU A 1 85 ? 11.125 -3.455 -15.976 1.00 83.19 85 GLU A O 1
ATOM 703 N N . SER A 1 86 ? 11.224 -1.369 -16.788 1.00 83.31 86 SER A N 1
ATOM 704 C CA . SER A 1 86 ? 12.583 -1.107 -16.312 1.00 83.31 86 SER A CA 1
ATOM 705 C C . SER A 1 86 ? 12.655 -0.795 -14.810 1.00 83.31 86 SER A C 1
ATOM 707 O O . SER A 1 86 ? 13.746 -0.793 -14.233 1.00 83.31 86 SER A O 1
ATOM 709 N N . GLY A 1 87 ? 11.513 -0.514 -14.173 1.00 80.81 87 GLY A N 1
ATOM 710 C CA . GLY A 1 87 ? 11.390 -0.105 -12.777 1.00 80.81 87 GLY A CA 1
ATOM 711 C C . GLY A 1 87 ? 11.930 1.299 -12.487 1.00 80.81 87 GLY A C 1
ATOM 712 O O . GLY A 1 87 ? 12.131 1.637 -11.315 1.00 80.81 87 GLY A O 1
ATOM 713 N N . LYS A 1 88 ? 12.225 2.095 -13.527 1.00 84.19 88 LYS A N 1
ATOM 714 C CA . LYS A 1 88 ? 12.873 3.416 -13.418 1.00 84.19 88 LYS A CA 1
ATOM 715 C C . LYS A 1 88 ? 11.904 4.562 -13.639 1.00 84.19 88 LYS A C 1
ATOM 717 O O . LYS A 1 88 ? 12.049 5.600 -12.996 1.00 84.19 88 LYS A O 1
ATOM 722 N N . THR A 1 89 ? 10.946 4.391 -14.542 1.00 86.88 89 THR A N 1
ATOM 723 C CA . THR A 1 89 ? 10.003 5.451 -14.893 1.00 86.88 89 THR A CA 1
ATOM 724 C C . THR A 1 89 ? 8.742 5.252 -14.081 1.00 86.88 89 THR A C 1
ATOM 726 O O . THR A 1 89 ? 8.070 4.235 -14.228 1.00 86.88 89 THR A O 1
ATOM 729 N N . TYR A 1 90 ? 8.426 6.208 -13.213 1.00 88.38 90 TYR A N 1
ATOM 730 C CA . TYR A 1 90 ? 7.141 6.232 -12.524 1.00 88.38 90 TYR A CA 1
ATOM 731 C C . TYR A 1 90 ? 6.017 6.432 -13.543 1.00 88.38 90 TYR A C 1
ATOM 733 O O . TYR A 1 90 ? 6.098 7.331 -14.382 1.00 88.38 90 TYR A O 1
ATOM 741 N N . LEU A 1 91 ? 4.978 5.604 -13.462 1.00 90.00 91 LEU A N 1
ATOM 742 C CA . LEU A 1 91 ? 3.811 5.692 -14.333 1.00 90.00 91 LEU A CA 1
ATOM 743 C C . LEU A 1 91 ? 2.644 6.351 -13.600 1.00 90.00 91 LEU A C 1
ATOM 745 O O . LEU A 1 91 ? 2.180 7.416 -13.999 1.00 90.00 91 LEU A O 1
ATOM 749 N N . PHE A 1 92 ? 2.170 5.721 -12.527 1.00 91.62 92 PHE A N 1
ATOM 750 C CA . PHE A 1 92 ? 1.028 6.189 -11.748 1.00 91.62 92 PHE A CA 1
ATOM 751 C C . PHE A 1 92 ? 1.021 5.573 -10.348 1.00 91.62 92 PHE A C 1
ATOM 753 O O . PHE A 1 92 ? 1.781 4.649 -10.055 1.00 91.62 92 PHE A O 1
ATOM 760 N N . GLY A 1 93 ? 0.143 6.091 -9.490 1.00 89.94 93 GLY A N 1
ATOM 761 C CA . GLY A 1 93 ? -0.045 5.616 -8.130 1.00 89.94 93 GLY A CA 1
ATOM 762 C C . GLY A 1 93 ? -1.524 5.413 -7.827 1.00 89.94 93 GLY A C 1
ATOM 763 O O . GLY A 1 93 ? -2.349 6.208 -8.274 1.00 89.94 93 GLY A O 1
ATOM 764 N N . ILE A 1 94 ? -1.848 4.356 -7.088 1.00 90.81 94 ILE A N 1
ATOM 765 C CA . ILE A 1 94 ? -3.199 4.086 -6.587 1.00 90.81 94 ILE A CA 1
ATOM 766 C C . ILE A 1 94 ? -3.181 4.307 -5.080 1.00 90.81 94 ILE A C 1
ATOM 768 O O . ILE A 1 94 ? -2.395 3.675 -4.377 1.00 90.81 94 ILE A O 1
ATOM 772 N N . GLU A 1 95 ? -4.015 5.223 -4.601 1.00 93.44 95 GLU A N 1
ATOM 773 C CA . GLU A 1 95 ? -4.238 5.433 -3.172 1.00 93.44 95 GLU A CA 1
ATOM 774 C C . GLU A 1 95 ? -5.392 4.568 -2.698 1.00 93.44 95 GLU A C 1
ATOM 776 O O . GLU A 1 95 ? -6.462 4.544 -3.309 1.00 93.44 95 GLU A O 1
ATOM 781 N N . GLU A 1 96 ? -5.164 3.875 -1.591 1.00 93.06 96 GLU A N 1
ATOM 782 C CA . GLU A 1 96 ? -6.162 3.052 -0.935 1.00 93.06 96 GLU A CA 1
ATOM 783 C C . GLU A 1 96 ? -6.285 3.501 0.513 1.00 93.06 96 GLU A C 1
ATOM 785 O O . GLU A 1 96 ? -5.303 3.583 1.252 1.00 93.06 96 GLU A O 1
ATOM 790 N N . HIS A 1 97 ? -7.513 3.788 0.915 1.00 91.94 97 HIS A N 1
ATOM 791 C CA . HIS A 1 97 ? -7.860 4.113 2.284 1.00 91.94 97 HIS A CA 1
ATOM 792 C C . HIS A 1 97 ? -9.287 3.668 2.555 1.00 91.94 97 HIS A C 1
ATOM 794 O O . HIS A 1 97 ? -10.103 3.466 1.646 1.00 91.94 97 HIS A O 1
ATOM 800 N N . LYS A 1 98 ? -9.619 3.561 3.837 1.00 87.06 98 LYS A N 1
ATOM 801 C CA . LYS A 1 98 ? -10.988 3.292 4.248 1.00 87.06 98 LYS A CA 1
ATOM 802 C C . LYS A 1 98 ? -11.922 4.397 3.754 1.00 87.06 98 LYS A C 1
ATOM 804 O O . LYS A 1 98 ? -11.695 5.587 3.977 1.00 87.06 98 LYS A O 1
ATOM 809 N N . ALA A 1 99 ? -13.018 3.996 3.119 1.00 82.00 99 ALA A N 1
ATOM 810 C CA . ALA A 1 99 ? -14.112 4.896 2.798 1.00 82.00 99 ALA A CA 1
ATOM 811 C C . ALA A 1 99 ? -14.820 5.315 4.100 1.00 82.00 99 ALA A C 1
ATOM 813 O O . ALA A 1 99 ? -15.516 4.511 4.722 1.00 82.00 99 ALA A O 1
ATOM 814 N N . PHE A 1 100 ? -14.644 6.566 4.521 1.00 71.38 100 PHE A N 1
ATOM 815 C CA . PHE A 1 100 ? -15.377 7.161 5.639 1.00 71.38 100 PHE A CA 1
ATOM 816 C C . PHE A 1 100 ? -16.487 8.068 5.080 1.00 71.38 100 PHE A C 1
ATOM 818 O O . PHE A 1 100 ? -16.269 8.778 4.104 1.00 71.38 100 PHE A O 1
ATOM 825 N N . GLU A 1 101 ? -17.694 8.003 5.651 1.00 64.19 101 GLU A N 1
ATOM 826 C CA . GLU A 1 101 ? -18.834 8.901 5.349 1.00 64.19 101 GLU A CA 1
ATOM 827 C C . GLU A 1 101 ? -19.491 8.844 3.953 1.00 64.19 101 GLU A C 1
ATOM 829 O O . GLU A 1 101 ? -20.402 9.630 3.674 1.00 64.19 101 GLU A O 1
ATOM 834 N N . TYR A 1 102 ? -19.155 7.886 3.084 1.00 58.22 102 TYR A N 1
ATOM 835 C CA . TYR A 1 102 ? -19.910 7.723 1.836 1.00 58.22 102 TYR A CA 1
ATOM 836 C C . TYR A 1 102 ? -21.366 7.326 2.128 1.00 58.22 102 TYR A C 1
ATOM 838 O O . TYR A 1 102 ? -21.656 6.226 2.604 1.00 58.22 102 TYR A O 1
ATOM 846 N N . LYS A 1 103 ? -22.311 8.222 1.815 1.00 62.75 103 LYS A N 1
ATOM 847 C CA . LYS A 1 103 ? -23.748 7.924 1.847 1.00 62.75 103 LYS A CA 1
ATOM 848 C C . LYS A 1 103 ? -24.049 6.870 0.784 1.00 62.75 103 LYS A C 1
ATOM 850 O O . L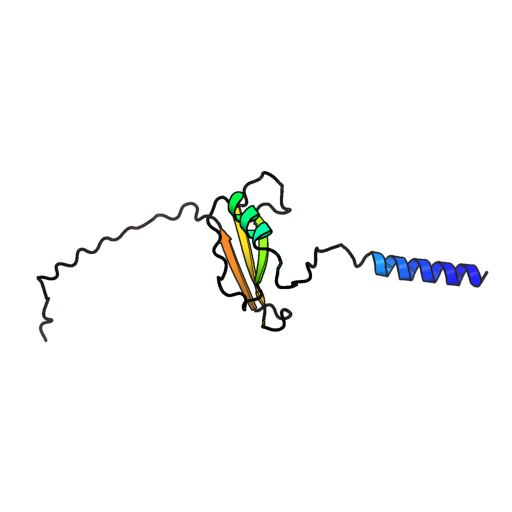YS A 1 103 ? -24.145 7.186 -0.400 1.00 62.75 103 LYS A O 1
ATOM 855 N N . ILE A 1 104 ? -24.197 5.615 1.203 1.00 64.25 104 ILE A N 1
ATOM 856 C CA . ILE A 1 104 ? -24.589 4.522 0.310 1.00 64.25 104 ILE A CA 1
ATOM 857 C C . ILE A 1 104 ? -26.013 4.803 -0.178 1.00 64.25 104 ILE A C 1
ATOM 859 O O . ILE A 1 104 ? -26.974 4.673 0.579 1.00 64.25 104 ILE A O 1
ATOM 863 N N . ASN A 1 105 ? -26.157 5.188 -1.446 1.00 70.75 105 ASN A N 1
ATOM 864 C CA . ASN A 1 105 ? -27.460 5.357 -2.077 1.00 70.75 105 ASN A CA 1
ATOM 865 C C . ASN A 1 105 ? -27.800 4.072 -2.842 1.00 70.75 105 ASN A C 1
ATOM 867 O O . ASN A 1 105 ? -27.302 3.832 -3.941 1.00 70.75 105 ASN A O 1
ATOM 871 N N . ARG A 1 106 ? -28.586 3.190 -2.219 1.00 71.06 106 ARG A N 1
ATOM 872 C CA . ARG A 1 106 ? -28.956 1.898 -2.809 1.00 71.06 106 ARG A CA 1
ATOM 873 C C . ARG A 1 106 ? -30.225 2.061 -3.643 1.00 71.06 106 ARG A C 1
ATOM 875 O O . ARG A 1 106 ? -31.31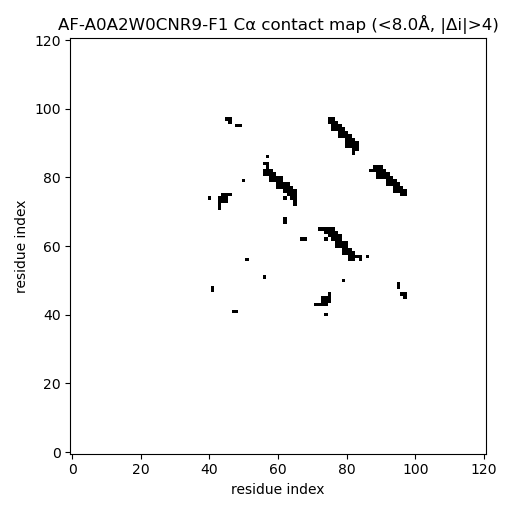5 2.157 -3.091 1.00 71.06 106 ARG A O 1
ATOM 882 N N . VAL A 1 107 ? -30.089 2.037 -4.967 1.00 77.19 107 VAL A N 1
ATOM 883 C CA . VAL A 1 107 ? -31.230 1.961 -5.890 1.00 77.19 107 VAL A CA 1
ATOM 884 C C . VAL A 1 107 ? -31.490 0.492 -6.216 1.00 77.19 107 VAL A C 1
ATOM 886 O O . VAL A 1 107 ? -30.617 -0.196 -6.740 1.00 77.19 107 VAL A O 1
ATOM 889 N N . ILE A 1 108 ? -32.677 -0.005 -5.869 1.00 79.69 108 ILE A N 1
ATOM 890 C CA . ILE A 1 108 ? -33.112 -1.367 -6.197 1.00 79.69 108 ILE A CA 1
ATOM 891 C C . ILE A 1 108 ? -34.068 -1.278 -7.384 1.00 79.69 108 ILE A C 1
ATOM 893 O O . ILE A 1 108 ? -35.185 -0.784 -7.243 1.00 79.69 108 ILE A O 1
ATOM 897 N N . THR A 1 109 ? -33.648 -1.788 -8.539 1.00 76.12 109 THR A N 1
ATOM 898 C CA . THR A 1 109 ? -34.520 -1.937 -9.708 1.00 76.12 109 THR A CA 1
ATOM 899 C C . THR A 1 109 ? -35.071 -3.356 -9.735 1.00 76.12 109 THR A C 1
ATOM 901 O O . THR A 1 109 ? -34.317 -4.318 -9.866 1.00 76.12 109 THR A O 1
ATOM 904 N N . THR A 1 110 ? -36.390 -3.496 -9.611 1.00 78.38 110 THR A N 1
ATOM 905 C CA . THR A 1 110 ? -37.064 -4.790 -9.776 1.00 78.38 110 THR A CA 1
ATOM 906 C C . THR A 1 110 ? -37.416 -4.965 -11.247 1.00 78.38 110 THR A C 1
ATOM 908 O O 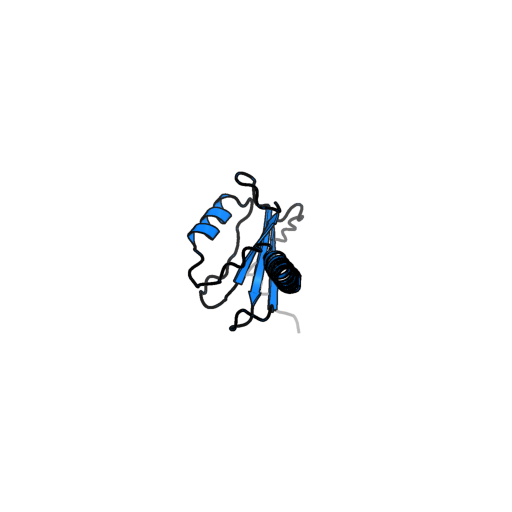. THR A 1 110 ? -38.226 -4.209 -11.779 1.00 78.38 110 THR A O 1
ATOM 911 N N . ILE A 1 111 ? -36.798 -5.943 -11.907 1.00 74.00 111 ILE A N 1
ATOM 912 C CA . ILE A 1 111 ? -37.091 -6.282 -13.302 1.00 74.00 111 ILE A CA 1
ATOM 913 C C . ILE A 1 111 ? -38.110 -7.422 -13.300 1.00 74.00 111 ILE A C 1
ATOM 915 O O . ILE A 1 111 ? -37.793 -8.543 -12.905 1.00 74.00 111 ILE A O 1
ATOM 919 N N . ASP A 1 112 ? -39.336 -7.140 -13.738 1.00 76.50 112 ASP A N 1
ATOM 920 C CA . ASP A 1 112 ? -40.325 -8.183 -14.004 1.00 76.50 112 ASP A CA 1
ATOM 921 C C . ASP A 1 112 ? -40.112 -8.740 -15.413 1.00 76.50 112 ASP A C 1
ATOM 923 O O . ASP A 1 112 ? -40.515 -8.144 -16.412 1.00 76.50 112 ASP A O 1
ATOM 927 N N . VAL A 1 113 ? -39.482 -9.911 -15.487 1.00 70.94 113 VAL A N 1
ATOM 928 C CA . VAL A 1 113 ? -39.145 -10.598 -16.744 1.00 70.94 113 VAL A CA 1
ATOM 929 C C . VAL A 1 113 ? -40.386 -10.995 -17.560 1.00 70.94 113 VAL A C 1
ATOM 931 O O . VAL A 1 113 ? -40.264 -11.343 -18.731 1.00 70.94 113 VAL A O 1
ATOM 934 N N . ARG A 1 114 ? -41.590 -10.944 -16.968 1.00 73.06 114 ARG A N 1
ATOM 935 C CA . ARG A 1 114 ? -42.859 -11.240 -17.654 1.00 73.06 114 ARG A CA 1
ATOM 936 C C . ARG A 1 114 ? -43.430 -10.045 -18.416 1.00 73.06 114 ARG A C 1
ATOM 938 O O . ARG A 1 114 ? -44.285 -10.240 -19.275 1.00 73.06 114 ARG A O 1
ATOM 945 N N . LYS A 1 115 ? -42.958 -8.826 -18.140 1.00 61.12 115 LYS A N 1
ATOM 946 C CA . LYS A 1 115 ? -43.302 -7.622 -18.902 1.00 61.12 115 LYS A CA 1
ATOM 947 C C . LYS A 1 115 ? -42.168 -7.289 -19.867 1.00 61.12 115 LYS A C 1
ATOM 949 O O . LYS A 1 115 ? -41.385 -6.374 -19.626 1.00 61.12 115 LYS A O 1
ATOM 954 N N . GLN A 1 116 ? -42.089 -8.010 -20.985 1.00 62.16 116 GLN A N 1
ATOM 955 C CA . GLN A 1 116 ? -41.423 -7.455 -22.162 1.00 62.16 116 GLN A CA 1
ATOM 956 C C . GLN A 1 116 ? -42.247 -6.245 -22.610 1.00 62.16 116 GLN A C 1
ATOM 958 O O . GLN A 1 116 ? -43.310 -6.396 -23.207 1.00 62.16 116 GLN A O 1
ATOM 963 N N . VAL A 1 117 ? -41.803 -5.040 -22.255 1.00 60.03 117 VAL A N 1
ATOM 964 C CA . VAL A 1 117 ? -42.350 -3.816 -22.840 1.00 60.03 117 VAL A CA 1
ATOM 965 C C . VAL A 1 117 ? -41.830 -3.778 -24.268 1.00 60.03 117 VAL A C 1
ATOM 967 O O . VAL A 1 117 ? -40.670 -3.460 -24.515 1.00 60.03 117 VAL A O 1
ATOM 970 N N . GLN A 1 118 ? -42.676 -4.205 -25.195 1.00 55.69 118 GLN A N 1
ATOM 971 C CA . GLN A 1 118 ? -42.451 -4.021 -26.616 1.00 55.69 118 GLN A CA 1
ATOM 972 C C . GLN A 1 118 ? -42.528 -2.509 -26.881 1.00 55.69 118 GLN A C 1
ATOM 974 O O . GLN A 1 118 ? -43.534 -1.901 -26.514 1.00 55.69 118 GLN A O 1
ATOM 979 N N . PRO A 1 119 ? -41.475 -1.870 -27.420 1.00 49.19 119 PRO A N 1
ATOM 980 C CA . PRO A 1 119 ? -41.556 -0.458 -27.756 1.00 49.19 119 PRO A CA 1
ATOM 981 C C . PRO A 1 119 ? -42.558 -0.305 -28.903 1.00 49.19 119 PRO A C 1
ATOM 983 O O . PRO A 1 119 ? -42.428 -0.970 -29.932 1.00 49.19 119 PRO A O 1
ATOM 986 N N . GLU A 1 120 ? -43.575 0.531 -28.703 1.00 52.09 120 GLU A N 1
ATOM 987 C CA . GLU A 1 120 ? -44.410 1.011 -29.802 1.00 52.09 120 GLU A CA 1
ATOM 988 C C . GLU A 1 120 ? -43.519 1.855 -30.726 1.00 52.09 120 GLU A C 1
ATOM 990 O O . GLU A 1 120 ? -42.841 2.780 -30.270 1.00 52.09 120 GLU A O 1
ATOM 995 N N . LEU A 1 121 ? -43.455 1.430 -31.992 1.00 46.78 121 LEU A N 1
ATOM 996 C CA . LEU A 1 121 ? -42.753 2.079 -33.105 1.00 46.78 121 LEU A CA 1
ATOM 997 C C . LEU A 1 121 ? -43.430 3.391 -33.507 1.00 46.78 121 LEU A C 1
ATOM 999 O O . LEU A 1 121 ? -44.680 3.407 -33.558 1.00 46.78 121 LEU A O 1
#